Protein AF-A0A2D7JKW4-F1 (afdb_monomer_lite)

Sequence (106 aa):
MSFLPDPNNLFSSVNIWLAVGLLGQMLFGARFVIQWIMSERIGRSIIPLPFWFCSFGGGVVLLSYAIHKEEIVFIIGQGMGLIIYVRNLFLIYREWRDGRINSYGD

Foldseek 3Di:
DDPDDDPVVCPPPVNVLVVLQVVLVVLLVVLVVVQVVVCVVQVHNDRDPVSLVSLLVSLVSQLVSCVVVVPVVSVVVSVVSNVVSVVVNVVVVVCVVVVNDPDRDD

pLDDT: mean 84.46, std 13.59, range [41.66, 95.62]

Structure (mmCIF, N/CA/C/O backbone):
data_AF-A0A2D7JKW4-F1
#
_entry.id   AF-A0A2D7JKW4-F1
#
loop_
_atom_site.group_PDB
_atom_site.id
_atom_site.type_symbol
_atom_site.label_atom_id
_atom_site.label_alt_id
_atom_site.label_comp_id
_atom_site.label_asym_id
_atom_site.label_entity_id
_atom_site.label_seq_id
_atom_site.pdbx_PDB_ins_code
_atom_site.Cartn_x
_atom_site.Cartn_y
_atom_site.Cartn_z
_atom_site.occupancy
_atom_site.B_iso_or_equiv
_atom_site.auth_seq_id
_atom_site.auth_comp_id
_atom_site.auth_asym_id
_atom_site.auth_atom_id
_atom_site.pdbx_PDB_model_num
ATOM 1 N N . MET A 1 1 ? 28.880 14.342 -26.189 1.00 44.41 1 MET A N 1
ATOM 2 C CA . MET A 1 1 ? 28.657 14.453 -24.732 1.00 44.41 1 MET A CA 1
ATOM 3 C C . MET A 1 1 ? 27.547 15.470 -24.506 1.00 44.41 1 MET A C 1
ATOM 5 O O . MET A 1 1 ? 27.821 16.643 -24.311 1.00 44.41 1 MET A O 1
ATOM 9 N N . SER A 1 2 ? 26.291 15.046 -24.644 1.00 48.47 2 SER A N 1
ATOM 10 C CA . SER A 1 2 ? 25.108 15.881 -24.404 1.00 48.47 2 SER A CA 1
ATOM 11 C C . SER A 1 2 ? 24.373 15.311 -23.193 1.00 48.47 2 SER A C 1
ATOM 13 O O . SER A 1 2 ? 23.586 14.381 -23.312 1.00 48.47 2 SER A O 1
ATOM 15 N N . PHE A 1 3 ? 24.702 15.847 -22.017 1.00 66.12 3 PHE A N 1
ATOM 16 C CA . PHE A 1 3 ? 24.112 15.524 -20.710 1.00 66.12 3 PHE A CA 1
ATOM 17 C C . PHE A 1 3 ? 22.742 16.197 -20.481 1.00 66.12 3 PHE A C 1
ATOM 19 O O . PHE A 1 3 ? 22.273 16.276 -19.349 1.00 66.12 3 PHE A O 1
ATOM 26 N N . LEU A 1 4 ? 22.104 16.712 -21.536 1.00 65.12 4 LEU A N 1
ATOM 27 C CA . LEU A 1 4 ? 20.810 17.380 -21.441 1.00 65.12 4 LEU A CA 1
ATOM 28 C C . LEU A 1 4 ? 19.708 16.425 -21.918 1.00 65.12 4 LEU A C 1
ATOM 30 O O . LEU A 1 4 ? 19.804 15.931 -23.043 1.00 65.12 4 LEU A O 1
ATOM 34 N N . PRO A 1 5 ? 18.681 16.147 -21.093 1.00 57.53 5 PRO A N 1
ATOM 35 C CA . PRO A 1 5 ? 17.511 15.411 -21.547 1.00 57.53 5 PRO A CA 1
ATOM 36 C C . PRO A 1 5 ? 16.820 16.200 -22.668 1.00 57.53 5 PRO A C 1
ATOM 38 O O . PRO A 1 5 ? 16.567 17.396 -22.531 1.00 57.53 5 PRO A O 1
ATOM 41 N N . ASP A 1 6 ? 16.556 15.534 -23.791 1.00 64.12 6 ASP A N 1
ATOM 42 C CA . ASP A 1 6 ? 15.901 16.124 -24.961 1.00 64.12 6 ASP A CA 1
ATOM 43 C C . ASP A 1 6 ? 14.458 16.554 -24.600 1.00 64.12 6 ASP A C 1
ATOM 45 O O . ASP A 1 6 ? 13.658 15.700 -24.192 1.00 64.12 6 ASP A O 1
ATOM 49 N N . PRO A 1 7 ? 14.102 17.850 -24.721 1.00 65.81 7 PRO A N 1
ATOM 50 C CA . PRO A 1 7 ? 12.815 18.388 -24.269 1.00 65.81 7 PRO A CA 1
ATOM 51 C C . PRO A 1 7 ? 11.606 17.844 -25.044 1.00 65.81 7 PRO A C 1
ATOM 53 O O . PRO A 1 7 ? 10.475 17.972 -24.575 1.00 65.81 7 PRO A O 1
ATOM 56 N N . ASN A 1 8 ? 11.818 17.200 -26.197 1.00 60.12 8 ASN A N 1
ATOM 57 C CA . ASN A 1 8 ? 10.736 16.664 -27.030 1.00 60.12 8 ASN A CA 1
ATOM 58 C C . ASN A 1 8 ? 10.279 15.252 -26.623 1.00 60.12 8 ASN A C 1
ATOM 60 O O . ASN A 1 8 ? 9.338 14.713 -27.202 1.00 60.12 8 ASN A O 1
ATOM 64 N N . ASN A 1 9 ? 10.893 14.659 -25.594 1.00 59.75 9 ASN A N 1
ATOM 65 C CA . ASN A 1 9 ? 10.570 13.315 -25.110 1.00 59.75 9 ASN A CA 1
ATOM 66 C C . ASN A 1 9 ? 9.667 13.308 -23.869 1.00 59.75 9 ASN A C 1
ATOM 68 O O . ASN A 1 9 ? 9.790 12.414 -23.032 1.00 59.75 9 ASN A O 1
ATOM 72 N N . LEU A 1 10 ? 8.731 14.259 -23.744 1.00 57.19 10 LEU A N 1
ATOM 73 C CA . LEU A 1 10 ? 7.760 14.296 -22.637 1.00 57.19 10 LEU A CA 1
ATOM 74 C C . LEU A 1 10 ? 6.830 13.059 -22.614 1.00 57.19 10 LEU A C 1
ATOM 76 O O . LEU A 1 10 ? 6.306 12.702 -21.562 1.00 57.19 10 LEU A O 1
ATOM 80 N N . PHE A 1 11 ? 6.709 12.336 -23.734 1.00 57.72 11 PHE A N 1
ATOM 81 C CA . PHE A 1 11 ? 5.886 11.127 -23.881 1.00 57.72 11 PHE A CA 1
ATOM 82 C C . PHE A 1 11 ? 6.663 9.916 -24.427 1.00 57.72 11 PHE A C 1
ATOM 84 O O . PHE A 1 11 ? 6.133 9.122 -25.199 1.00 57.72 11 PHE A O 1
ATOM 91 N N . SER A 1 12 ? 7.934 9.754 -24.054 1.00 58.97 12 SER A N 1
ATOM 92 C CA . SER A 1 12 ? 8.650 8.497 -24.326 1.00 58.97 12 SER A CA 1
ATOM 93 C C . SER A 1 12 ? 8.124 7.372 -23.414 1.00 58.97 12 SER A C 1
ATOM 95 O O . SER A 1 12 ? 7.658 7.640 -22.307 1.00 58.97 12 SER A O 1
ATOM 97 N N . SER A 1 13 ? 8.203 6.098 -23.827 1.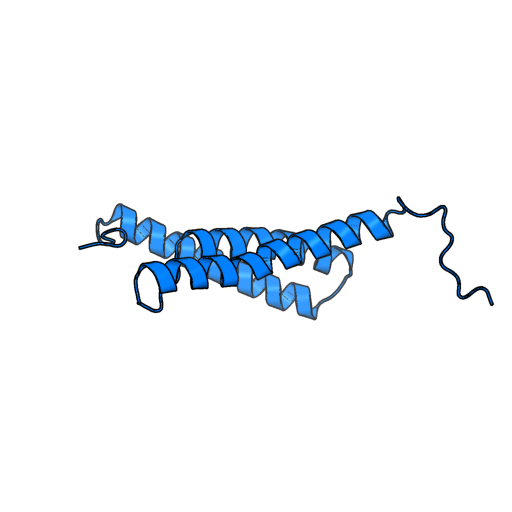00 59.66 13 SER A N 1
ATOM 98 C CA . SER A 1 13 ? 7.776 4.942 -23.004 1.00 59.66 13 SER A CA 1
ATOM 99 C C . SER A 1 13 ? 8.416 4.921 -21.607 1.00 59.66 13 SER A C 1
ATOM 101 O O . SER A 1 13 ? 7.828 4.407 -20.656 1.00 59.66 13 SER A O 1
ATOM 103 N N . VAL A 1 14 ? 9.591 5.544 -21.468 1.00 62.91 14 VAL A N 1
ATOM 104 C CA . VAL A 1 14 ? 10.281 5.788 -20.194 1.00 62.91 14 VAL A CA 1
ATOM 105 C C . VAL A 1 14 ? 9.405 6.583 -19.217 1.00 62.91 14 VAL A C 1
ATOM 107 O O . VAL A 1 14 ? 9.372 6.258 -18.031 1.00 62.91 14 VAL A O 1
ATOM 110 N N . ASN A 1 15 ? 8.631 7.556 -19.701 1.00 75.00 15 ASN A N 1
ATOM 111 C CA . ASN A 1 15 ? 7.794 8.422 -18.869 1.00 75.00 15 ASN A CA 1
ATOM 112 C C . ASN A 1 15 ? 6.489 7.756 -18.430 1.00 75.00 15 ASN A C 1
ATOM 114 O O . ASN A 1 15 ? 6.024 8.018 -17.324 1.00 75.00 15 ASN A O 1
ATOM 118 N N . ILE A 1 16 ? 5.917 6.864 -19.246 1.00 83.31 16 ILE A N 1
ATOM 119 C CA . ILE A 1 16 ? 4.700 6.126 -18.868 1.00 83.31 16 ILE A CA 1
ATOM 120 C C . ILE A 1 16 ? 5.009 5.192 -17.697 1.00 83.31 16 ILE A C 1
ATOM 122 O O . ILE A 1 16 ? 4.314 5.218 -16.685 1.00 83.31 16 ILE A O 1
ATOM 126 N N . TRP A 1 17 ? 6.091 4.416 -17.785 1.00 83.94 17 TRP A N 1
ATOM 127 C CA . TRP A 1 17 ? 6.490 3.519 -16.699 1.00 83.94 17 TRP A CA 1
ATOM 128 C C . TRP A 1 17 ? 6.969 4.266 -15.455 1.00 83.94 17 TRP A C 1
ATOM 130 O O . TRP A 1 17 ? 6.715 3.807 -14.343 1.00 83.94 17 TRP A O 1
ATOM 140 N N . LEU A 1 18 ? 7.592 5.436 -15.620 1.00 86.06 18 LEU A N 1
ATOM 141 C CA . LEU A 1 18 ? 7.896 6.326 -14.501 1.00 86.06 18 LEU A CA 1
ATOM 142 C C . LEU A 1 18 ? 6.616 6.809 -13.802 1.00 86.06 18 LEU A C 1
ATOM 144 O O . LEU A 1 18 ? 6.542 6.765 -12.576 1.00 86.06 18 LEU A O 1
ATOM 148 N N . ALA A 1 19 ? 5.592 7.207 -14.562 1.00 88.38 19 ALA A N 1
ATOM 149 C CA . ALA A 1 19 ? 4.297 7.595 -14.009 1.00 88.38 19 ALA A CA 1
ATOM 150 C C . ALA A 1 19 ? 3.604 6.420 -13.298 1.00 88.38 19 ALA A C 1
ATOM 152 O O . ALA A 1 19 ? 3.080 6.604 -12.204 1.00 88.38 19 ALA A O 1
ATOM 153 N N . VAL A 1 20 ? 3.654 5.207 -13.859 1.00 89.19 20 VAL A N 1
ATOM 154 C CA . VAL A 1 20 ? 3.125 3.986 -13.220 1.00 89.19 20 VAL A CA 1
ATOM 155 C C . VAL A 1 20 ? 3.841 3.700 -11.900 1.00 89.19 20 VAL A C 1
ATOM 157 O O . VAL A 1 20 ? 3.182 3.475 -10.886 1.00 89.19 20 VAL A O 1
ATOM 160 N N . GLY A 1 21 ? 5.176 3.756 -11.885 1.00 89.75 21 GLY A N 1
ATOM 161 C CA . GLY A 1 21 ? 5.966 3.586 -10.666 1.00 89.75 21 GLY A CA 1
ATOM 162 C C . GLY A 1 21 ? 5.631 4.643 -9.611 1.00 89.75 21 GLY A C 1
ATOM 163 O O . GLY A 1 21 ? 5.414 4.307 -8.448 1.00 89.75 21 GLY A O 1
ATOM 164 N N . LEU A 1 22 ? 5.499 5.909 -10.021 1.00 91.56 22 LEU A N 1
ATOM 165 C CA . LEU A 1 22 ? 5.139 7.014 -9.131 1.00 91.56 22 LEU A CA 1
ATOM 166 C C . LEU A 1 22 ? 3.720 6.862 -8.566 1.00 91.56 22 LEU A C 1
ATOM 168 O O . LEU A 1 22 ? 3.522 7.028 -7.364 1.00 91.56 22 LEU A O 1
ATOM 172 N N . LEU A 1 23 ? 2.745 6.494 -9.401 1.00 91.69 23 LEU A N 1
ATOM 173 C CA . LEU A 1 23 ? 1.374 6.212 -8.972 1.00 91.69 23 LEU A CA 1
ATOM 174 C C . LEU A 1 23 ? 1.329 5.030 -7.999 1.00 91.69 23 LEU A C 1
ATOM 176 O O . LEU A 1 23 ? 0.681 5.119 -6.956 1.00 91.69 23 LEU A O 1
ATOM 180 N N . GLY A 1 24 ? 2.059 3.952 -8.295 1.00 91.06 24 GLY A N 1
ATOM 181 C CA . GLY A 1 24 ? 2.206 2.809 -7.396 1.00 91.06 24 GLY A CA 1
ATOM 182 C C . GLY A 1 24 ? 2.794 3.218 -6.048 1.00 91.06 24 GLY A C 1
ATOM 183 O O . GLY A 1 24 ? 2.257 2.851 -5.003 1.00 91.06 24 GLY A O 1
ATOM 184 N N . GLN A 1 25 ? 3.836 4.051 -6.057 1.00 92.69 25 GLN A N 1
ATOM 185 C CA . GLN A 1 25 ? 4.473 4.566 -4.847 1.00 92.69 25 GLN A CA 1
ATOM 186 C C . GLN A 1 25 ? 3.539 5.484 -4.046 1.00 92.69 25 GLN A C 1
ATOM 188 O O . GLN A 1 25 ? 3.499 5.389 -2.819 1.00 92.69 25 GLN A O 1
ATOM 193 N N . MET A 1 26 ? 2.755 6.338 -4.712 1.00 93.44 26 MET A N 1
ATOM 194 C CA . MET A 1 26 ? 1.755 7.193 -4.064 1.00 93.44 26 MET A CA 1
ATOM 195 C C . MET A 1 26 ? 0.645 6.367 -3.412 1.00 93.44 26 MET A C 1
ATOM 197 O O . MET A 1 26 ? 0.329 6.595 -2.246 1.00 93.44 26 MET A O 1
ATOM 201 N N . LEU A 1 27 ? 0.100 5.366 -4.111 1.00 90.75 27 LEU A N 1
ATOM 202 C CA . LEU A 1 27 ? -0.893 4.441 -3.551 1.00 90.75 27 LEU A CA 1
ATOM 203 C C . LEU A 1 27 ? -0.327 3.665 -2.357 1.00 90.75 27 LEU A C 1
ATOM 205 O O . LEU A 1 27 ? -0.982 3.530 -1.320 1.00 90.75 27 LEU A O 1
ATOM 209 N N . PHE A 1 28 ? 0.915 3.199 -2.479 1.00 89.06 28 PHE A N 1
ATOM 210 C CA . PHE A 1 28 ? 1.601 2.488 -1.410 1.00 89.06 28 PHE A CA 1
ATOM 211 C C . PHE A 1 28 ? 1.959 3.395 -0.226 1.00 89.06 28 PHE A C 1
ATOM 213 O O . PHE A 1 28 ? 2.027 2.916 0.900 1.00 89.06 28 PHE A O 1
ATOM 220 N N . GLY A 1 29 ? 2.171 4.694 -0.438 1.00 90.81 29 GLY A N 1
ATOM 221 C CA . GLY A 1 29 ? 2.367 5.681 0.627 1.00 90.81 29 GLY A CA 1
ATOM 222 C C . GLY A 1 29 ? 1.057 6.092 1.303 1.00 90.81 29 GLY A C 1
ATOM 223 O O . GLY A 1 29 ? 1.006 6.222 2.528 1.00 90.81 29 GLY A O 1
ATOM 224 N N . ALA A 1 30 ? -0.027 6.210 0.528 1.00 92.12 30 ALA A N 1
ATOM 225 C CA . ALA A 1 30 ? -1.350 6.608 1.008 1.00 92.12 30 ALA A CA 1
ATOM 226 C C . ALA A 1 30 ? -1.868 5.704 2.135 1.00 92.12 30 ALA A C 1
ATOM 228 O O . ALA A 1 30 ? -2.578 6.178 3.019 1.00 92.12 30 ALA A O 1
ATOM 229 N N . ARG A 1 31 ? -1.457 4.429 2.170 1.00 90.50 31 ARG A N 1
ATOM 230 C CA . ARG A 1 31 ? -1.805 3.499 3.256 1.00 90.50 31 ARG A CA 1
ATOM 231 C C . ARG A 1 31 ? -1.438 4.046 4.640 1.00 90.50 31 ARG A C 1
ATOM 233 O O . ARG A 1 31 ? -2.247 3.939 5.555 1.00 90.50 31 ARG A O 1
ATOM 240 N N . PHE A 1 32 ? -0.271 4.673 4.795 1.00 92.00 32 PHE A N 1
ATOM 241 C CA . PHE A 1 32 ? 0.159 5.225 6.082 1.00 92.00 32 PHE A CA 1
ATOM 242 C C . PHE A 1 32 ? -0.644 6.464 6.457 1.00 92.00 32 PHE A C 1
ATOM 244 O O . PHE A 1 32 ? -1.031 6.612 7.609 1.00 92.00 32 PHE A O 1
ATOM 251 N N . VAL A 1 33 ? -0.970 7.307 5.474 1.00 93.50 33 VAL A N 1
ATOM 252 C CA . VAL A 1 33 ? -1.829 8.480 5.680 1.00 93.50 33 VAL A CA 1
ATOM 253 C C . VAL A 1 33 ? -3.223 8.047 6.136 1.00 93.50 33 VAL A C 1
ATOM 255 O O . VAL A 1 33 ? -3.741 8.560 7.123 1.00 93.50 33 VAL A O 1
ATOM 258 N N . ILE A 1 34 ? -3.811 7.056 5.465 1.00 91.06 34 ILE A N 1
ATOM 259 C CA . ILE A 1 34 ? -5.125 6.503 5.819 1.00 91.06 34 ILE A CA 1
ATOM 260 C C . ILE A 1 34 ? -5.095 5.880 7.215 1.00 91.06 34 ILE A C 1
ATOM 262 O O . ILE A 1 34 ? -5.998 6.116 8.018 1.00 91.06 34 ILE A O 1
ATOM 266 N N . GLN A 1 35 ? -4.065 5.086 7.511 1.00 93.94 35 GLN A N 1
ATOM 267 C CA . GLN A 1 35 ? -3.905 4.454 8.816 1.00 93.94 35 GLN A CA 1
ATOM 268 C C . GLN A 1 35 ? -3.770 5.492 9.928 1.00 93.94 35 GLN A C 1
ATOM 270 O O . GLN A 1 35 ? -4.431 5.352 10.958 1.00 93.94 35 GLN A O 1
ATOM 275 N N . TRP A 1 36 ? -2.972 6.536 9.705 1.00 92.69 36 TRP A N 1
ATOM 276 C CA . TRP A 1 36 ? -2.787 7.619 10.659 1.00 92.69 36 TRP A 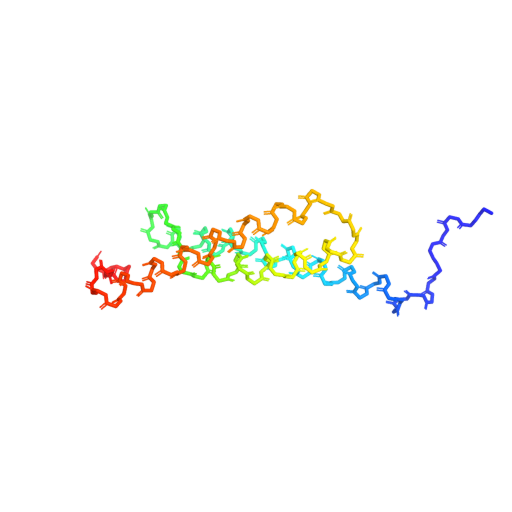CA 1
ATOM 277 C C . TRP A 1 36 ? -4.093 8.370 10.919 1.00 92.69 36 TRP A C 1
ATOM 279 O O . TRP A 1 36 ? -4.525 8.432 12.066 1.00 92.69 36 TRP A O 1
ATOM 289 N N . ILE A 1 37 ? -4.778 8.843 9.871 1.00 92.69 37 ILE A N 1
ATOM 290 C CA . ILE A 1 37 ? -6.049 9.574 10.007 1.00 92.69 37 ILE A CA 1
ATOM 291 C C . ILE A 1 37 ? -7.086 8.738 10.763 1.00 92.69 37 ILE A C 1
ATOM 293 O O . ILE A 1 37 ? -7.799 9.256 11.621 1.00 92.69 37 ILE A O 1
ATOM 297 N N . MET A 1 38 ? -7.188 7.445 10.450 1.00 90.19 38 MET A N 1
ATOM 298 C CA . MET A 1 38 ? -8.170 6.574 11.092 1.00 90.19 38 MET A CA 1
ATOM 299 C C . MET A 1 38 ? -7.802 6.263 12.547 1.00 90.19 38 MET A C 1
ATOM 301 O O . MET A 1 38 ? -8.679 6.243 13.407 1.00 90.19 38 MET A O 1
ATOM 305 N N . SER A 1 39 ? -6.512 6.081 12.838 1.00 90.25 39 SER A N 1
ATOM 306 C CA . SER A 1 39 ? -6.034 5.85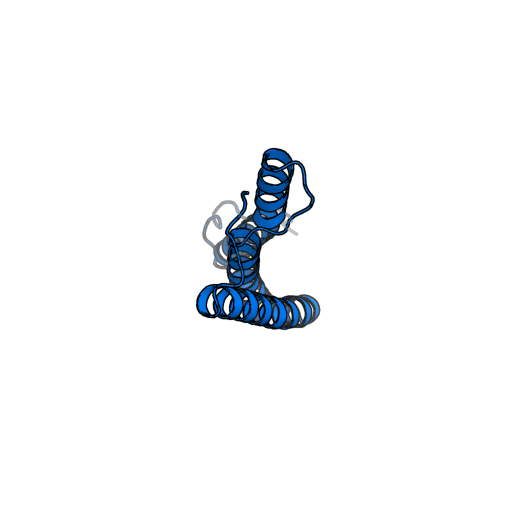2 14.207 1.00 90.25 39 SER A CA 1
ATOM 307 C C . SER A 1 39 ? -6.211 7.081 15.089 1.00 90.25 39 SER A C 1
ATOM 309 O O . SER A 1 39 ? -6.627 6.944 16.234 1.00 90.25 39 SER A O 1
ATOM 311 N N . GLU A 1 40 ? -5.975 8.276 14.542 1.00 92.31 40 GLU A N 1
ATOM 312 C CA . GLU A 1 40 ? -6.181 9.546 15.243 1.00 92.31 40 GLU A CA 1
ATOM 313 C C . GLU A 1 40 ? -7.661 9.757 15.577 1.00 92.31 40 GLU A C 1
ATOM 315 O O . GLU A 1 40 ? -8.014 10.065 16.711 1.00 92.31 40 GLU A O 1
ATOM 320 N N . ARG A 1 41 ? -8.552 9.501 14.610 1.00 90.06 41 ARG A N 1
ATOM 321 C CA . ARG A 1 41 ? -10.005 9.616 14.812 1.00 90.06 41 ARG A CA 1
ATOM 322 C C . ARG A 1 41 ? -10.544 8.684 15.897 1.00 90.06 41 ARG A C 1
ATOM 324 O O . ARG A 1 41 ? -11.544 9.016 16.521 1.00 90.06 41 ARG A O 1
ATOM 331 N N . ILE A 1 42 ? -9.917 7.525 16.090 1.00 89.69 42 ILE A N 1
ATOM 332 C CA . ILE A 1 42 ? -10.360 6.494 17.043 1.00 89.69 42 ILE A CA 1
ATOM 333 C C . ILE A 1 42 ? -9.554 6.546 18.353 1.00 89.69 42 ILE A C 1
ATOM 335 O O . ILE A 1 42 ? -9.933 5.923 19.344 1.00 89.69 42 ILE A O 1
ATOM 339 N N . GLY A 1 43 ? -8.446 7.292 18.387 1.00 89.06 43 GLY A N 1
ATOM 340 C CA . GLY A 1 43 ? -7.546 7.365 19.539 1.00 89.06 43 GLY A CA 1
ATOM 341 C C . GLY A 1 43 ? -6.846 6.039 19.859 1.00 89.06 43 GLY A C 1
ATOM 342 O O . GLY A 1 43 ? -6.434 5.812 20.996 1.00 89.06 43 GLY A O 1
ATOM 343 N N . ARG A 1 44 ? -6.741 5.123 18.888 1.00 86.19 44 ARG A N 1
ATOM 344 C CA . ARG A 1 44 ? -6.102 3.805 19.049 1.00 86.19 44 ARG A CA 1
ATOM 345 C C . ARG A 1 44 ? -5.252 3.489 17.827 1.00 86.19 44 ARG A C 1
ATOM 347 O O . ARG A 1 44 ? -5.630 3.823 16.712 1.00 86.19 44 ARG A O 1
ATOM 354 N N . SER A 1 45 ? -4.129 2.797 18.024 1.00 87.44 45 SER A N 1
ATOM 355 C CA . SER A 1 45 ? -3.293 2.317 16.917 1.00 87.44 45 SER A CA 1
ATOM 356 C C . SER A 1 45 ? -3.968 1.126 16.241 1.00 87.44 45 SER A C 1
ATOM 358 O O . SER A 1 45 ? -3.960 0.011 16.765 1.00 87.44 45 SER A O 1
ATOM 360 N N . ILE A 1 46 ? -4.610 1.383 15.105 1.00 87.75 46 ILE A N 1
ATOM 361 C CA . ILE A 1 46 ? -5.435 0.411 14.385 1.00 87.75 46 ILE A CA 1
ATOM 362 C C . ILE A 1 46 ? -5.021 0.355 12.915 1.00 87.75 46 ILE A C 1
ATOM 364 O O . ILE A 1 46 ? -4.542 1.339 12.350 1.00 87.75 46 ILE A O 1
ATOM 368 N N . ILE A 1 47 ? -5.224 -0.795 12.274 1.00 90.19 47 ILE A N 1
ATOM 369 C CA . ILE A 1 47 ? -4.976 -0.964 10.838 1.00 90.19 47 ILE A CA 1
ATOM 370 C C . ILE A 1 47 ? -6.333 -1.089 10.142 1.00 90.19 47 ILE A C 1
ATOM 372 O O . ILE A 1 47 ? -6.989 -2.128 10.258 1.00 90.19 47 ILE A O 1
ATOM 376 N N . PRO A 1 48 ? -6.796 -0.047 9.437 1.00 87.25 48 PRO A N 1
ATOM 377 C CA . PRO A 1 48 ? -8.141 -0.045 8.883 1.00 87.25 48 PRO A CA 1
ATOM 378 C C . PRO A 1 48 ? -8.221 -0.876 7.597 1.00 87.25 48 PRO A C 1
ATOM 380 O O . PRO A 1 48 ? -7.236 -1.031 6.883 1.00 87.25 48 PRO A O 1
ATOM 383 N N . LEU A 1 49 ? -9.409 -1.374 7.247 1.00 88.94 49 LEU A N 1
ATOM 384 C CA . LEU A 1 49 ? -9.637 -2.149 6.017 1.00 88.94 49 LEU A CA 1
ATOM 385 C C . LEU A 1 49 ? -9.047 -1.489 4.746 1.00 88.94 49 LEU A C 1
ATOM 387 O O . LEU A 1 49 ? -8.371 -2.184 3.982 1.00 88.94 49 LEU A O 1
ATOM 391 N N . PRO A 1 50 ? -9.200 -0.162 4.522 1.00 89.38 50 PRO A N 1
ATOM 392 C CA . PRO A 1 50 ? -8.662 0.487 3.329 1.00 89.38 50 PRO A CA 1
ATOM 393 C C . PRO A 1 50 ? -7.127 0.466 3.261 1.00 89.38 50 PRO A C 1
ATOM 395 O O . PRO A 1 50 ? -6.579 0.493 2.163 1.00 89.38 50 PRO A O 1
ATOM 398 N N . PHE A 1 51 ? -6.421 0.337 4.395 1.00 92.00 51 PHE A N 1
ATOM 399 C CA . PHE A 1 51 ? -4.964 0.142 4.408 1.00 92.00 51 PHE A CA 1
ATOM 400 C C . PHE A 1 51 ? -4.569 -1.086 3.592 1.00 92.00 51 PHE A C 1
ATOM 402 O O . PHE A 1 51 ? -3.623 -1.044 2.802 1.00 92.00 51 PHE A O 1
ATOM 409 N N . TRP A 1 52 ? -5.303 -2.182 3.774 1.00 92.06 52 TRP A N 1
ATOM 410 C CA . TRP A 1 52 ? -4.999 -3.439 3.113 1.00 92.06 52 TRP A CA 1
ATOM 411 C C . TRP A 1 52 ? -5.335 -3.401 1.622 1.00 92.06 52 TRP A C 1
ATOM 413 O O . TRP A 1 52 ? -4.544 -3.888 0.816 1.00 92.06 52 TRP A O 1
ATOM 423 N N . PHE A 1 53 ? -6.437 -2.749 1.239 1.00 90.69 53 PHE A N 1
ATOM 424 C CA . PHE A 1 53 ? -6.773 -2.531 -0.171 1.00 90.69 53 PHE A CA 1
ATOM 425 C C . PHE A 1 53 ? -5.751 -1.635 -0.881 1.00 90.69 53 PHE A C 1
ATOM 427 O O . PHE A 1 53 ? -5.295 -1.986 -1.969 1.00 90.69 53 PHE A O 1
ATOM 434 N N . CYS A 1 54 ? -5.321 -0.531 -0.258 1.00 92.25 54 CYS A N 1
ATOM 435 C CA . CYS A 1 54 ? -4.255 0.317 -0.801 1.00 92.25 54 CYS A CA 1
ATOM 436 C C . CYS A 1 54 ? -2.922 -0.433 -0.911 1.00 92.25 54 CYS A C 1
ATOM 438 O O . CYS A 1 54 ? -2.214 -0.270 -1.901 1.00 92.25 54 CYS A O 1
ATOM 440 N N . SER A 1 55 ? -2.592 -1.279 0.070 1.00 92.31 55 SER A N 1
ATOM 441 C CA . SER A 1 55 ? -1.369 -2.095 0.046 1.00 92.31 55 SER A CA 1
ATOM 442 C C . SER A 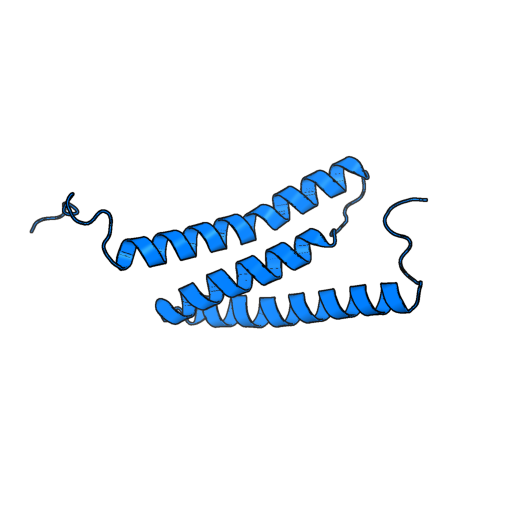1 55 ? -1.397 -3.124 -1.082 1.00 92.31 55 SER A C 1
ATOM 444 O O . SER A 1 55 ? -0.412 -3.265 -1.802 1.00 92.31 55 SER A O 1
ATOM 446 N N . PHE A 1 56 ? -2.533 -3.795 -1.287 1.00 93.56 56 PHE A N 1
ATOM 447 C CA . PHE A 1 56 ? -2.717 -4.719 -2.402 1.00 93.56 56 PHE A CA 1
ATOM 448 C C . PHE A 1 56 ? -2.636 -3.997 -3.753 1.00 93.56 56 PHE A C 1
ATOM 450 O O . PHE A 1 56 ? -1.819 -4.367 -4.591 1.00 93.56 56 PHE A O 1
ATOM 457 N N . GLY A 1 57 ? -3.407 -2.923 -3.944 1.00 93.94 57 GLY A N 1
ATOM 458 C CA . GLY A 1 57 ? -3.408 -2.163 -5.197 1.00 93.94 57 GLY A CA 1
ATOM 459 C C . GLY A 1 57 ? -2.043 -1.550 -5.522 1.00 93.94 57 GLY A C 1
ATOM 460 O O . GLY A 1 57 ? -1.517 -1.755 -6.614 1.00 93.94 57 GLY A O 1
ATOM 461 N N . GLY A 1 58 ? -1.428 -0.856 -4.560 1.00 93.38 58 GLY A N 1
ATOM 462 C CA . GLY A 1 58 ? -0.089 -0.284 -4.715 1.00 93.38 58 GLY A CA 1
ATOM 463 C C . GLY A 1 58 ? 0.980 -1.354 -4.947 1.00 93.38 58 GLY A C 1
ATOM 464 O O . GLY A 1 58 ? 1.838 -1.178 -5.808 1.00 93.38 58 GLY A O 1
ATOM 465 N N . GLY A 1 59 ? 0.888 -2.491 -4.249 1.00 93.50 59 GLY A N 1
ATOM 466 C CA . GLY A 1 59 ? 1.781 -3.635 -4.431 1.00 93.50 59 GLY A CA 1
ATOM 467 C C . GLY A 1 59 ? 1.694 -4.247 -5.830 1.00 93.50 59 GLY A C 1
ATOM 468 O O . GLY A 1 59 ? 2.729 -4.524 -6.425 1.00 93.50 59 GLY A O 1
ATOM 469 N N . VAL A 1 60 ? 0.492 -4.393 -6.403 1.00 94.88 60 VAL A N 1
ATOM 470 C CA . VAL A 1 60 ? 0.307 -4.897 -7.780 1.00 94.88 60 VAL A CA 1
ATOM 471 C C . VAL A 1 60 ? 0.921 -3.941 -8.804 1.00 94.88 60 VAL A C 1
ATOM 473 O O . VAL A 1 60 ? 1.613 -4.381 -9.726 1.00 94.88 60 VAL A O 1
ATOM 476 N N . VAL A 1 61 ? 0.708 -2.632 -8.638 1.00 94.12 61 VAL A N 1
ATOM 477 C CA . VAL A 1 61 ? 1.273 -1.618 -9.541 1.00 94.12 61 VAL A CA 1
ATOM 478 C C . VAL A 1 61 ? 2.801 -1.598 -9.446 1.00 94.12 61 VAL A C 1
ATOM 480 O O . VAL A 1 61 ? 3.482 -1.647 -10.470 1.00 94.12 61 VAL A O 1
ATOM 483 N N . LEU A 1 62 ? 3.351 -1.593 -8.227 1.00 93.19 62 LEU A N 1
ATOM 484 C CA . LEU A 1 62 ? 4.799 -1.603 -8.004 1.00 93.19 62 LEU A CA 1
ATOM 485 C C . LEU A 1 62 ? 5.451 -2.912 -8.450 1.00 93.19 62 LEU A C 1
ATOM 487 O O . LEU A 1 62 ? 6.555 -2.876 -8.984 1.00 93.19 62 LEU A O 1
ATOM 491 N N . LEU A 1 63 ? 4.778 -4.051 -8.288 1.00 93.12 63 LEU A N 1
ATOM 492 C CA . LEU A 1 63 ? 5.259 -5.332 -8.799 1.00 93.12 63 LEU A CA 1
ATOM 493 C C . LEU A 1 63 ? 5.297 -5.326 -10.331 1.00 93.12 63 LEU A C 1
ATOM 495 O O . LEU A 1 63 ? 6.291 -5.748 -10.911 1.00 93.12 63 LEU A O 1
ATOM 499 N N . SER A 1 64 ? 4.264 -4.788 -10.985 1.00 92.75 64 SER A N 1
ATOM 500 C CA . SER A 1 64 ? 4.235 -4.652 -12.448 1.00 92.75 64 SER A CA 1
ATOM 501 C C . SER A 1 64 ? 5.378 -3.763 -12.949 1.00 92.75 64 SER A C 1
ATOM 503 O O . SER A 1 64 ? 6.058 -4.109 -13.914 1.00 92.75 64 SER A O 1
ATOM 505 N N . TYR A 1 65 ? 5.637 -2.649 -12.256 1.00 91.69 65 TYR A N 1
ATOM 506 C CA . TYR A 1 65 ? 6.781 -1.776 -12.524 1.00 91.69 65 TYR A CA 1
ATOM 507 C C . TYR A 1 65 ? 8.125 -2.487 -12.301 1.00 91.69 65 TYR A C 1
ATOM 509 O O . TYR A 1 65 ? 9.016 -2.388 -13.141 1.00 91.69 65 TYR A O 1
ATOM 517 N N . ALA A 1 66 ? 8.272 -3.229 -11.202 1.00 91.56 66 ALA A N 1
ATOM 518 C CA . ALA A 1 66 ? 9.506 -3.932 -10.862 1.00 91.56 66 ALA A CA 1
ATOM 519 C C . ALA A 1 66 ? 9.829 -5.055 -11.855 1.00 91.56 66 ALA A C 1
ATOM 521 O O . ALA A 1 66 ? 10.985 -5.208 -12.231 1.00 91.56 66 ALA A O 1
ATOM 522 N N . ILE A 1 67 ? 8.814 -5.790 -12.326 1.00 92.56 67 ILE A N 1
ATOM 523 C CA . ILE A 1 67 ? 8.963 -6.782 -13.400 1.00 92.56 67 ILE A CA 1
ATOM 524 C C . ILE A 1 67 ? 9.423 -6.095 -14.688 1.00 92.56 67 ILE A C 1
ATOM 526 O O . ILE A 1 67 ? 10.361 -6.565 -15.321 1.00 92.56 67 ILE A O 1
ATOM 530 N N . HIS A 1 68 ? 8.818 -4.959 -15.050 1.00 89.00 68 HIS A N 1
ATOM 531 C CA . HIS A 1 68 ? 9.219 -4.207 -16.241 1.00 89.00 68 HIS A CA 1
ATOM 532 C C . HIS A 1 68 ? 10.656 -3.664 -16.162 1.00 89.00 68 HIS A C 1
ATOM 534 O O . HIS A 1 68 ? 11.335 -3.566 -17.181 1.00 89.00 68 HIS A O 1
ATOM 540 N N . LYS A 1 69 ? 11.119 -3.295 -14.964 1.00 87.94 69 LYS A N 1
ATOM 541 C CA . LYS A 1 69 ? 12.486 -2.816 -14.714 1.00 87.94 69 LYS A CA 1
ATOM 542 C C . LYS A 1 69 ? 13.490 -3.926 -14.390 1.00 87.94 69 LYS A C 1
ATOM 544 O O . LYS A 1 69 ? 14.654 -3.610 -14.191 1.00 87.94 69 LYS A O 1
ATOM 549 N N . GLU A 1 70 ? 13.050 -5.185 -14.342 1.00 91.19 70 GLU A N 1
ATOM 550 C CA . GLU A 1 70 ? 13.867 -6.355 -13.979 1.00 91.19 70 GLU A CA 1
ATOM 551 C C . GLU A 1 70 ? 14.531 -6.241 -12.587 1.00 91.19 70 GLU A C 1
ATOM 553 O O . GLU A 1 70 ? 15.586 -6.808 -12.305 1.00 91.19 70 GLU A O 1
ATOM 558 N N . GLU A 1 71 ? 13.869 -5.535 -11.666 1.00 90.38 71 GLU A N 1
ATOM 559 C CA . GLU A 1 71 ? 14.366 -5.239 -10.319 1.00 90.38 71 GLU A CA 1
ATOM 560 C C . GLU A 1 71 ? 14.018 -6.366 -9.334 1.00 90.38 71 GLU A C 1
ATOM 562 O O . GLU A 1 71 ? 13.015 -6.314 -8.612 1.00 90.38 71 GLU A O 1
ATOM 567 N N . ILE A 1 72 ? 14.859 -7.403 -9.278 1.00 91.94 72 ILE A N 1
ATOM 568 C CA . ILE A 1 72 ? 14.593 -8.635 -8.512 1.00 91.94 72 ILE A CA 1
ATOM 569 C C . ILE A 1 72 ? 14.278 -8.397 -7.026 1.00 91.94 72 ILE A C 1
ATOM 571 O O . ILE A 1 72 ? 13.400 -9.052 -6.462 1.00 91.94 72 ILE A O 1
ATOM 575 N N . VAL A 1 73 ? 14.942 -7.427 -6.392 1.00 93.19 73 VAL A N 1
ATOM 576 C CA . VAL A 1 73 ? 14.738 -7.103 -4.971 1.00 93.19 73 VAL A CA 1
ATOM 577 C C . VAL A 1 73 ? 13.319 -6.582 -4.736 1.00 93.19 73 VAL A C 1
ATOM 579 O O . VAL A 1 73 ? 12.644 -7.002 -3.793 1.00 93.19 73 VAL A O 1
ATOM 582 N N . PHE A 1 74 ? 12.831 -5.716 -5.627 1.00 91.44 74 PHE A N 1
ATOM 583 C CA . PHE A 1 74 ? 11.471 -5.191 -5.556 1.00 91.44 74 PHE A CA 1
ATOM 584 C C . PHE A 1 74 ? 10.430 -6.253 -5.902 1.00 91.44 74 PHE A C 1
ATOM 586 O O . PHE A 1 74 ? 9.391 -6.303 -5.245 1.00 91.44 74 PHE A O 1
ATOM 593 N N . ILE A 1 75 ? 10.711 -7.125 -6.874 1.00 94.00 75 ILE A N 1
ATOM 594 C CA . ILE A 1 75 ? 9.817 -8.229 -7.247 1.00 94.00 75 ILE A CA 1
ATOM 595 C C . ILE A 1 75 ? 9.587 -9.156 -6.053 1.00 94.00 75 ILE A C 1
ATOM 597 O O . ILE A 1 75 ? 8.442 -9.455 -5.715 1.00 94.00 75 ILE A O 1
ATOM 601 N N . ILE A 1 76 ? 10.659 -9.572 -5.375 1.00 95.56 76 ILE A N 1
ATOM 602 C CA . ILE A 1 76 ? 10.561 -10.450 -4.205 1.00 95.56 76 ILE A CA 1
ATOM 603 C C . ILE A 1 76 ? 9.827 -9.736 -3.064 1.00 95.56 76 ILE A C 1
ATOM 605 O O . ILE A 1 76 ? 8.898 -10.302 -2.483 1.00 95.56 76 ILE A O 1
ATOM 609 N N . GLY A 1 77 ? 10.197 -8.485 -2.771 1.00 93.56 77 GLY A N 1
ATOM 610 C CA . GLY A 1 77 ? 9.575 -7.706 -1.700 1.00 93.56 77 GLY A CA 1
ATOM 611 C C . GLY A 1 77 ? 8.073 -7.488 -1.910 1.00 93.56 77 GLY A C 1
ATOM 612 O O . GLY A 1 77 ? 7.273 -7.780 -1.018 1.00 93.56 77 GLY A O 1
ATOM 613 N N . GLN A 1 78 ? 7.671 -7.025 -3.097 1.00 93.62 78 GLN A N 1
ATOM 614 C CA . GLN A 1 78 ? 6.262 -6.780 -3.421 1.00 93.62 78 GLN A CA 1
ATOM 615 C C . GLN A 1 78 ? 5.477 -8.082 -3.597 1.00 93.62 78 GLN A C 1
ATOM 617 O O . GLN A 1 78 ? 4.326 -8.159 -3.169 1.00 93.62 78 GLN A O 1
ATOM 622 N N . GLY A 1 79 ? 6.097 -9.127 -4.149 1.00 93.56 79 GLY A N 1
ATOM 623 C CA . GLY A 1 79 ? 5.492 -10.453 -4.268 1.00 93.56 79 GLY A CA 1
ATOM 624 C C . GLY A 1 79 ? 5.144 -11.055 -2.906 1.00 93.56 79 GLY A C 1
ATOM 625 O O . GLY A 1 79 ? 4.000 -11.452 -2.680 1.00 93.56 79 GLY A O 1
ATOM 626 N N . MET A 1 80 ? 6.089 -11.052 -1.959 1.00 95.12 80 MET A N 1
ATOM 627 C CA . MET A 1 80 ? 5.811 -11.483 -0.583 1.00 95.12 80 MET A CA 1
ATOM 628 C C . MET A 1 80 ? 4.756 -10.593 0.088 1.00 95.12 80 MET A C 1
ATOM 630 O O . MET A 1 80 ? 3.848 -11.104 0.749 1.00 95.12 80 MET A O 1
ATOM 634 N N . GLY A 1 81 ? 4.838 -9.274 -0.115 1.00 93.38 81 GLY A N 1
ATOM 635 C CA . GLY A 1 81 ? 3.854 -8.316 0.387 1.00 93.38 81 GLY A CA 1
ATOM 636 C C . GLY A 1 81 ? 2.431 -8.648 -0.065 1.00 93.38 81 GLY A C 1
ATOM 637 O O . GLY A 1 81 ? 1.535 -8.750 0.773 1.00 93.38 81 GLY A O 1
ATOM 638 N N . LEU A 1 82 ? 2.227 -8.912 -1.358 1.00 93.81 82 LEU A N 1
ATOM 639 C CA . LEU A 1 82 ? 0.916 -9.253 -1.919 1.00 93.81 82 LEU A CA 1
ATOM 640 C C . LEU A 1 82 ? 0.301 -10.499 -1.285 1.00 93.81 82 LEU A C 1
ATOM 642 O O . LEU A 1 82 ? -0.889 -10.486 -0.968 1.00 93.81 82 LEU A O 1
ATOM 646 N N . ILE A 1 83 ? 1.097 -11.542 -1.041 1.00 95.62 83 ILE A N 1
ATOM 647 C CA . ILE A 1 83 ? 0.621 -12.760 -0.367 1.00 95.62 83 ILE A CA 1
ATOM 648 C C . ILE A 1 83 ? 0.089 -12.417 1.030 1.00 95.62 83 ILE A C 1
ATOM 650 O O . ILE A 1 83 ? -1.004 -12.849 1.407 1.00 95.62 83 ILE A O 1
ATOM 654 N N . ILE A 1 84 ? 0.827 -11.599 1.784 1.00 94.31 84 ILE A N 1
ATOM 655 C CA . ILE A 1 84 ? 0.423 -11.162 3.126 1.00 94.31 84 ILE A CA 1
ATOM 656 C C . ILE A 1 84 ? -0.856 -10.319 3.058 1.00 94.31 84 ILE A C 1
ATOM 658 O O . ILE A 1 84 ? -1.767 -10.528 3.862 1.00 94.31 84 ILE A O 1
ATOM 662 N N . TYR A 1 85 ? -0.958 -9.396 2.096 1.00 93.19 85 TYR A N 1
ATOM 663 C CA . TYR A 1 85 ? -2.124 -8.520 1.950 1.00 93.19 85 TYR A CA 1
ATOM 664 C C . TYR A 1 85 ? -3.387 -9.318 1.623 1.00 93.19 85 TYR A C 1
ATOM 666 O O . TYR A 1 85 ? -4.405 -9.135 2.288 1.00 93.19 85 TYR A O 1
ATOM 674 N N . VAL A 1 86 ? -3.309 -10.253 0.672 1.00 93.88 86 VAL A N 1
ATOM 675 C CA . VAL A 1 86 ? -4.429 -11.138 0.315 1.00 93.88 86 VAL A CA 1
ATOM 676 C C . VAL A 1 86 ? -4.833 -12.012 1.500 1.00 93.88 86 VAL A C 1
ATOM 678 O O . VAL A 1 86 ? -6.020 -12.114 1.813 1.00 93.88 86 VAL A O 1
ATOM 681 N N . ARG A 1 87 ? -3.863 -12.602 2.209 1.00 95.00 87 ARG A N 1
ATOM 682 C CA . ARG A 1 87 ? -4.134 -13.431 3.391 1.00 95.00 87 ARG A CA 1
ATOM 683 C C . ARG A 1 87 ? -4.827 -12.632 4.497 1.00 95.00 87 ARG A C 1
ATOM 685 O O . ARG A 1 87 ? -5.764 -13.142 5.106 1.00 95.00 87 ARG A O 1
ATOM 692 N N . ASN A 1 88 ? -4.416 -11.389 4.738 1.00 92.69 88 ASN A N 1
ATOM 693 C CA . ASN A 1 88 ? -5.050 -10.538 5.746 1.00 92.69 88 ASN A CA 1
ATOM 694 C C . ASN A 1 88 ? -6.447 -10.068 5.311 1.00 92.69 88 ASN A C 1
ATOM 696 O O . ASN A 1 88 ? -7.358 -10.093 6.135 1.00 92.69 88 ASN A O 1
ATOM 700 N N . LEU A 1 89 ? -6.661 -9.751 4.028 1.00 91.19 89 LEU A N 1
ATOM 701 C CA . LEU A 1 89 ? -8.006 -9.511 3.480 1.00 91.19 89 LEU A CA 1
ATOM 702 C C . LEU A 1 89 ? -8.925 -10.714 3.697 1.00 91.19 89 LEU A C 1
ATOM 704 O O . LEU A 1 89 ? -10.059 -10.556 4.143 1.00 91.19 89 LEU A O 1
ATOM 708 N N . PHE A 1 90 ? -8.428 -11.917 3.407 1.00 92.62 90 PHE A N 1
ATOM 709 C CA . PHE A 1 90 ? -9.194 -13.147 3.566 1.00 92.62 90 PHE A CA 1
ATOM 710 C C . PHE A 1 90 ? -9.560 -13.417 5.030 1.00 92.62 90 PHE A C 1
ATOM 712 O O . PHE A 1 90 ? -10.688 -13.817 5.317 1.00 92.62 90 PHE A O 1
ATOM 719 N N . LEU A 1 91 ? -8.635 -13.175 5.965 1.00 90.00 91 LEU A N 1
ATOM 720 C CA . LEU A 1 91 ? -8.915 -13.298 7.396 1.00 90.00 91 LEU A CA 1
ATOM 721 C C . LEU A 1 91 ? -10.005 -12.325 7.844 1.00 90.00 91 LEU A C 1
ATOM 723 O O . LEU A 1 91 ? -10.960 -12.763 8.482 1.00 90.00 91 LEU A O 1
ATOM 727 N N . ILE A 1 92 ? -9.911 -11.056 7.443 1.00 88.12 92 ILE A N 1
ATOM 728 C CA . ILE A 1 92 ? -10.916 -10.044 7.788 1.00 88.12 92 ILE A CA 1
ATOM 729 C C . ILE A 1 92 ? -12.282 -10.413 7.197 1.00 88.12 92 ILE A C 1
ATOM 731 O O . ILE A 1 92 ? -13.291 -10.381 7.896 1.00 88.12 92 ILE A O 1
ATOM 735 N N . TYR A 1 93 ? -12.317 -10.838 5.932 1.00 87.75 93 TYR A N 1
ATOM 736 C CA . TYR A 1 93 ? -13.546 -11.292 5.281 1.00 87.75 93 TYR A CA 1
ATOM 737 C C . TYR A 1 93 ? -14.175 -12.493 6.001 1.00 87.75 93 TYR A C 1
ATOM 739 O O . TYR A 1 93 ? -15.391 -12.550 6.192 1.00 87.75 93 TYR A O 1
ATOM 747 N N . ARG A 1 94 ? -13.352 -13.451 6.441 1.00 89.50 94 ARG A N 1
ATOM 748 C CA . ARG A 1 94 ? -13.822 -14.605 7.213 1.00 89.50 94 ARG A CA 1
ATOM 749 C C . ARG A 1 94 ? -14.393 -14.182 8.563 1.00 89.50 94 ARG A C 1
ATOM 751 O O . ARG A 1 94 ? -15.443 -14.680 8.947 1.00 89.50 94 A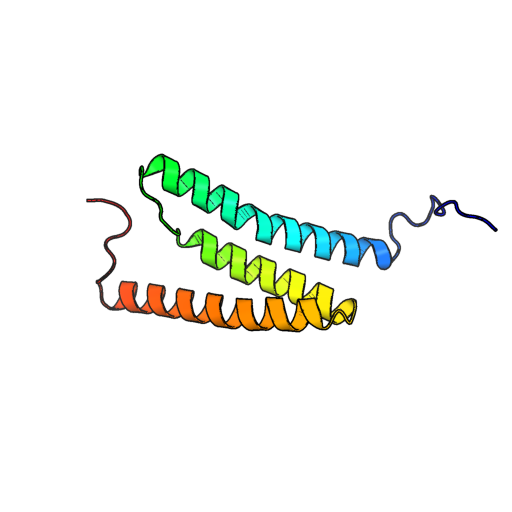RG A O 1
ATOM 758 N N . GLU A 1 95 ? -13.731 -13.278 9.273 1.00 87.94 95 GLU A N 1
ATOM 759 C CA . GLU A 1 95 ? -14.217 -12.782 10.562 1.00 87.94 95 GLU A CA 1
ATOM 760 C C . GLU A 1 95 ? -15.522 -11.978 10.420 1.00 87.94 95 GLU A C 1
ATOM 762 O O . GLU A 1 95 ? -16.389 -12.094 11.284 1.00 87.94 95 GLU A O 1
ATOM 767 N N . TRP A 1 96 ? -15.711 -11.237 9.318 1.00 84.56 96 TRP A N 1
ATOM 768 C CA . TRP A 1 96 ? -16.991 -10.592 8.979 1.00 84.56 96 TRP A CA 1
ATOM 769 C C . TRP A 1 96 ? -18.099 -11.618 8.751 1.00 84.56 96 TRP A C 1
ATOM 771 O O . TRP A 1 96 ? -19.181 -11.495 9.319 1.00 84.56 96 TRP A O 1
ATOM 781 N N . ARG A 1 97 ? -17.822 -12.657 7.955 1.00 87.06 97 ARG A N 1
ATOM 782 C CA . ARG A 1 97 ? -18.777 -13.742 7.690 1.00 87.06 97 ARG A CA 1
ATOM 783 C C . ARG A 1 97 ? -19.163 -14.493 8.964 1.00 87.06 97 ARG A C 1
ATOM 785 O O . ARG A 1 97 ? -20.314 -14.877 9.125 1.00 87.06 97 ARG A O 1
ATOM 792 N N . ASP A 1 98 ? -18.200 -14.702 9.852 1.00 87.94 98 ASP A N 1
ATOM 793 C CA . ASP A 1 98 ? -18.401 -15.409 11.114 1.00 87.94 98 ASP A CA 1
ATOM 794 C C . ASP A 1 98 ? -18.990 -14.489 12.214 1.00 87.94 98 ASP A C 1
ATOM 796 O O . ASP A 1 98 ? -19.142 -14.931 13.353 1.00 87.94 98 ASP A O 1
ATOM 800 N N . GLY A 1 99 ? -19.300 -13.220 11.901 1.00 80.38 99 GLY A N 1
ATOM 801 C CA . GLY A 1 99 ? -19.909 -12.251 12.822 1.00 80.38 99 GLY A CA 1
ATOM 802 C C . GLY A 1 99 ? -19.002 -11.800 13.971 1.00 80.38 99 GLY A C 1
ATOM 803 O O . GLY A 1 99 ? -19.497 -11.352 15.000 1.00 80.38 99 GLY A O 1
ATOM 804 N N . ARG A 1 100 ? -17.678 -11.950 13.836 1.00 72.50 100 ARG A N 1
ATOM 805 C CA . ARG A 1 100 ? -16.706 -11.708 14.920 1.00 72.50 100 ARG A CA 1
ATOM 806 C C . ARG A 1 100 ? -16.092 -10.309 14.914 1.00 72.50 100 ARG A C 1
ATOM 808 O O . ARG A 1 100 ? -15.411 -9.965 15.875 1.00 72.50 100 ARG A O 1
ATOM 815 N N . ILE A 1 101 ? -16.305 -9.514 13.862 1.00 67.00 101 ILE A N 1
ATOM 816 C CA . ILE A 1 101 ? -15.852 -8.117 13.818 1.00 67.00 101 ILE A CA 1
ATOM 817 C C . ILE A 1 101 ? -17.047 -7.184 14.010 1.00 67.00 101 ILE A C 1
ATOM 819 O O . ILE A 1 101 ? -17.825 -6.971 13.081 1.00 67.00 101 ILE A O 1
ATOM 823 N N . ASN A 1 102 ? -17.133 -6.561 15.185 1.00 60.16 102 ASN A N 1
ATOM 824 C CA . ASN A 1 102 ? -17.894 -5.327 15.354 1.00 60.16 102 ASN A CA 1
ATOM 825 C C . ASN A 1 102 ? -17.060 -4.199 14.735 1.00 60.16 102 ASN A C 1
ATOM 827 O O . ASN A 1 102 ? -15.962 -3.889 15.201 1.00 60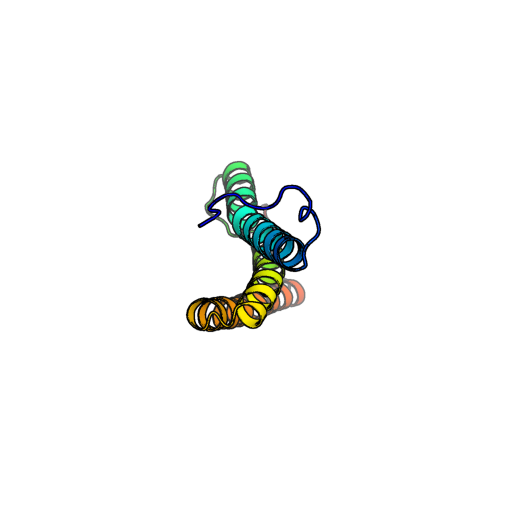.16 102 ASN A O 1
ATOM 831 N N . SER A 1 103 ? -17.522 -3.667 13.603 1.00 57.28 103 SER A N 1
ATOM 832 C CA . SER A 1 103 ? -16.831 -2.610 12.859 1.00 57.28 103 SER A CA 1
ATOM 833 C C . SER A 1 103 ? -16.708 -1.355 13.721 1.00 57.28 103 SER A C 1
ATOM 835 O O . SER A 1 103 ? -17.661 -0.600 13.797 1.00 57.28 103 SER A O 1
ATOM 837 N N . TYR A 1 104 ? -15.542 -1.137 14.337 1.00 55.78 104 TYR A N 1
ATOM 838 C CA . TYR A 1 104 ? -15.123 0.130 14.954 1.00 55.78 104 TYR A CA 1
ATOM 839 C C . TYR A 1 104 ? -16.241 0.917 15.684 1.00 55.78 104 TYR A C 1
ATOM 841 O O . TYR A 1 104 ? -16.721 1.921 15.163 1.00 55.78 104 TYR A O 1
ATOM 849 N N . GLY A 1 105 ? -16.586 0.488 16.904 1.00 49.28 105 GLY A N 1
ATOM 850 C CA . GLY A 1 105 ? -17.499 1.175 17.837 1.00 49.28 105 GLY A CA 1
ATOM 851 C C . GLY A 1 105 ? -18.731 0.314 18.135 1.00 49.28 105 GLY A C 1
ATOM 852 O O . GLY A 1 105 ? -19.446 -0.019 17.196 1.00 49.28 105 GLY A O 1
ATOM 853 N N . ASP A 1 106 ? -19.048 -0.161 19.339 1.00 41.66 106 ASP A N 1
ATOM 854 C CA . ASP A 1 106 ? -18.864 0.288 20.738 1.00 41.66 106 ASP A CA 1
ATOM 855 C C . ASP A 1 106 ? -17.712 1.244 21.101 1.00 41.66 106 ASP A C 1
ATOM 857 O O . ASP A 1 106 ? -16.520 0.857 21.004 1.00 41.66 106 ASP A O 1
#

Secondary structure (DSSP, 8-state):
---SPPTT-TTSHHHHHHHHHHHHHHHHHHHHHHHHHHHHHHTS----HHHHHHHHHHHHHHHHHHHHTT-HHHHHHHHHHHHHHHHHHHHHHHHHHTT----S--

Radius of gyration: 18.42 Å; chains: 1; bounding box: 49×34×48 Å